Protein AF-A0A2E1ZDV1-F1 (afdb_monomer_lite)

Sequence (114 aa):
MISNYWSTTIKHKESLLFIFFIISSCSINSNKESSYSNKYTVYGTILNITEVKIEEDSLNDNKDKINKGVELLIQTTKGTSISIVQKIDKNNFVSGDKVMIIKLNNRSRVIPSK

pLDDT: mean 75.2, std 20.29, range [37.91, 98.12]

Structure (mmCIF, N/CA/C/O backbone):
data_AF-A0A2E1ZDV1-F1
#
_entry.id   AF-A0A2E1ZDV1-F1
#
loop_
_atom_site.group_PDB
_atom_site.id
_atom_site.type_symbol
_atom_site.label_atom_id
_atom_site.label_alt_id
_atom_site.label_comp_id
_atom_site.label_asym_id
_atom_site.label_entity_id
_atom_site.label_seq_id
_atom_site.pdbx_PDB_ins_code
_atom_site.Cartn_x
_atom_site.Cartn_y
_atom_site.Cartn_z
_atom_site.occupancy
_atom_site.B_iso_or_equiv
_atom_site.auth_seq_id
_atom_site.auth_comp_id
_atom_site.auth_asym_id
_atom_site.auth_atom_id
_atom_site.pdbx_PDB_model_num
ATOM 1 N N . MET A 1 1 ? 72.970 72.293 8.260 1.00 40.97 1 MET A N 1
ATOM 2 C CA . MET A 1 1 ? 71.906 73.086 8.913 1.00 40.97 1 MET A CA 1
ATOM 3 C C . MET A 1 1 ? 70.827 73.368 7.879 1.00 40.97 1 MET A C 1
ATOM 5 O O . MET A 1 1 ? 71.201 73.819 6.809 1.00 40.97 1 MET A O 1
ATOM 9 N N . ILE A 1 2 ? 69.555 73.121 8.245 1.00 38.59 2 ILE A N 1
ATOM 10 C CA . ILE A 1 2 ? 68.303 73.576 7.584 1.00 38.59 2 ILE A CA 1
ATOM 11 C C . ILE A 1 2 ? 67.980 72.794 6.286 1.00 38.59 2 ILE A C 1
ATOM 13 O O . ILE A 1 2 ? 68.682 72.939 5.299 1.00 38.59 2 ILE A O 1
ATOM 17 N N . SER A 1 3 ? 67.130 71.760 6.265 1.00 42.06 3 SER A N 1
ATOM 18 C CA . SER A 1 3 ? 65.684 71.607 6.554 1.00 42.06 3 SER A CA 1
ATOM 19 C C . SER A 1 3 ? 64.770 71.769 5.327 1.00 42.06 3 SER A C 1
ATOM 21 O O . SER A 1 3 ? 65.008 72.594 4.454 1.00 42.06 3 SER A O 1
ATOM 23 N N . ASN A 1 4 ? 63.672 71.002 5.386 1.00 44.3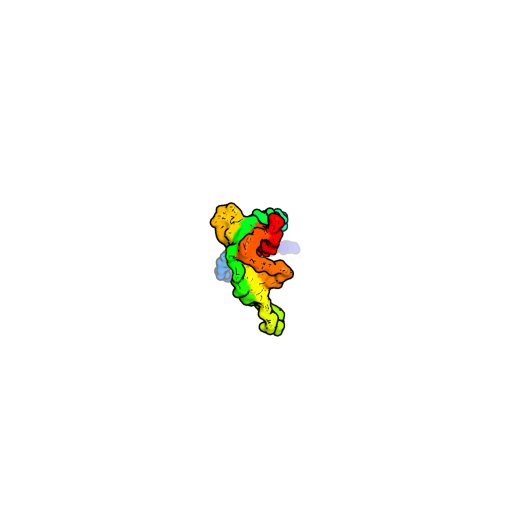8 4 ASN A N 1
ATOM 24 C CA . ASN A 1 4 ? 62.368 71.182 4.727 1.00 44.38 4 ASN A CA 1
ATOM 25 C C . ASN A 1 4 ? 62.095 70.374 3.448 1.00 44.38 4 ASN A C 1
ATOM 27 O O . ASN A 1 4 ? 62.268 70.825 2.323 1.00 44.38 4 ASN A O 1
ATOM 31 N N . TYR A 1 5 ? 61.569 69.169 3.680 1.00 51.41 5 TYR A N 1
ATOM 32 C CA . TYR A 1 5 ? 60.178 68.795 3.382 1.00 51.41 5 TYR A CA 1
ATOM 33 C C . TYR A 1 5 ? 59.434 69.668 2.358 1.00 51.41 5 TYR A C 1
ATOM 35 O O . TYR A 1 5 ? 59.084 70.803 2.673 1.00 51.41 5 TYR A O 1
ATOM 43 N N . TRP A 1 6 ? 59.078 69.086 1.207 1.00 37.91 6 TRP A N 1
ATOM 44 C CA . TRP A 1 6 ? 58.015 69.587 0.334 1.00 37.91 6 TRP A CA 1
ATOM 45 C C . TRP A 1 6 ? 57.152 68.434 -0.195 1.00 37.91 6 TRP A C 1
ATOM 47 O O . TRP A 1 6 ? 57.612 67.523 -0.877 1.00 37.91 6 TRP A O 1
ATOM 57 N N . SER A 1 7 ? 55.879 68.515 0.181 1.00 41.41 7 SER A N 1
ATOM 58 C CA . SER A 1 7 ? 54.720 67.822 -0.376 1.00 41.41 7 SER A CA 1
ATOM 59 C C . SER A 1 7 ? 54.400 68.373 -1.771 1.00 41.41 7 SER A C 1
ATOM 61 O O . SER A 1 7 ? 54.575 69.572 -1.975 1.00 41.41 7 SER A O 1
ATOM 63 N N . THR A 1 8 ? 53.893 67.553 -2.704 1.00 47.44 8 THR A N 1
ATOM 64 C CA . THR A 1 8 ? 52.573 67.764 -3.350 1.00 47.44 8 THR A CA 1
ATOM 65 C C . THR A 1 8 ? 52.256 66.768 -4.482 1.00 47.44 8 THR A C 1
ATOM 67 O O . THR A 1 8 ? 52.983 66.616 -5.455 1.00 47.44 8 THR A O 1
ATOM 70 N N . THR A 1 9 ? 51.110 66.107 -4.286 1.00 52.06 9 THR A N 1
ATOM 71 C CA . THR A 1 9 ? 50.019 65.798 -5.233 1.00 52.06 9 THR A CA 1
ATOM 72 C C . THR A 1 9 ? 50.295 65.047 -6.545 1.00 52.06 9 THR A C 1
ATOM 74 O O . THR A 1 9 ? 50.585 65.596 -7.605 1.00 52.06 9 THR A O 1
ATOM 77 N N . ILE A 1 10 ? 49.974 63.752 -6.489 1.00 55.62 10 ILE A N 1
ATOM 78 C CA . ILE A 1 10 ? 49.691 62.885 -7.635 1.00 55.62 10 ILE A CA 1
ATOM 79 C C . ILE A 1 10 ? 48.324 63.267 -8.228 1.00 55.62 10 ILE A C 1
ATOM 81 O O . ILE A 1 10 ? 47.303 63.232 -7.541 1.00 55.62 10 ILE A O 1
ATOM 85 N N . LYS A 1 11 ? 48.297 63.613 -9.519 1.00 49.53 11 LYS A N 1
ATOM 86 C CA . LYS A 1 11 ? 47.073 63.778 -10.317 1.00 49.53 11 LYS A CA 1
ATOM 87 C C . LYS A 1 11 ? 46.649 62.415 -10.870 1.00 49.53 11 LYS A C 1
ATOM 89 O O . LYS A 1 11 ? 47.224 61.964 -11.855 1.00 49.53 11 LYS A O 1
ATOM 94 N N . HIS A 1 12 ? 45.632 61.785 -10.286 1.00 47.31 12 HIS A N 1
ATOM 95 C CA . HIS A 1 12 ? 44.919 60.696 -10.959 1.00 47.31 12 HIS A CA 1
ATOM 96 C C . HIS A 1 12 ? 43.705 61.257 -11.701 1.00 47.31 12 HIS A C 1
ATOM 98 O O . HIS A 1 12 ? 42.791 61.830 -11.110 1.00 47.31 12 HIS A O 1
ATOM 104 N N . LYS A 1 13 ? 43.764 61.122 -13.025 1.00 48.69 13 LYS A N 1
ATOM 105 C CA . LYS A 1 13 ? 42.711 61.427 -13.988 1.00 48.69 13 LYS A CA 1
ATOM 106 C C . LYS A 1 13 ? 41.913 60.140 -14.241 1.00 48.69 13 LYS A C 1
ATOM 108 O O . LYS A 1 13 ? 42.516 59.083 -14.385 1.00 48.69 13 LYS A O 1
ATOM 113 N N . GLU A 1 14 ? 40.600 60.314 -14.374 1.00 52.72 14 GLU A N 1
ATOM 114 C CA . GLU A 1 14 ? 39.598 59.386 -14.935 1.00 52.72 14 GLU A CA 1
ATOM 115 C C . GLU A 1 14 ? 39.148 58.256 -13.994 1.00 52.72 14 GLU A C 1
ATOM 117 O O . GLU A 1 14 ? 39.874 57.329 -13.673 1.00 52.72 14 GLU A O 1
ATOM 122 N N . SER A 1 15 ? 37.994 58.430 -13.348 1.00 49.94 15 SER A N 1
ATOM 123 C CA . SER A 1 15 ? 36.673 58.063 -13.887 1.00 49.94 15 SER A CA 1
ATOM 124 C C . SER A 1 15 ? 36.510 56.551 -14.012 1.00 49.94 15 SER A C 1
ATOM 126 O O . SER A 1 15 ? 36.795 56.004 -15.066 1.00 49.94 15 SER A O 1
ATOM 128 N N . LEU A 1 16 ? 35.979 55.902 -12.971 1.00 50.53 16 LEU A N 1
ATOM 129 C CA . LEU A 1 16 ? 34.839 54.989 -13.115 1.00 50.53 16 LEU A CA 1
ATOM 130 C C . LEU A 1 16 ? 34.343 54.517 -11.737 1.00 50.53 16 LEU A C 1
ATOM 132 O O . LEU A 1 16 ? 35.013 53.769 -11.037 1.00 50.53 16 LEU A O 1
ATOM 136 N N . LEU A 1 17 ? 33.150 55.002 -11.390 1.00 47.62 17 LEU A N 1
ATOM 137 C CA . LEU A 1 17 ? 32.063 54.271 -10.734 1.00 47.62 17 LEU A CA 1
ATOM 138 C C . LEU A 1 17 ? 32.414 53.278 -9.614 1.00 47.62 17 LEU A C 1
ATOM 140 O O . LEU A 1 17 ? 32.786 52.131 -9.843 1.00 47.62 17 LEU A O 1
ATOM 144 N N . PHE A 1 18 ? 32.101 53.727 -8.396 1.00 54.69 18 PHE A N 1
ATOM 145 C CA . PHE A 1 18 ? 31.403 52.966 -7.360 1.00 54.69 18 PHE A CA 1
ATOM 146 C C . PHE A 1 18 ? 30.898 51.587 -7.808 1.00 54.69 18 PHE A C 1
ATOM 148 O O . PHE A 1 18 ? 29.823 51.470 -8.392 1.00 54.69 18 PHE A O 1
ATOM 155 N N . ILE A 1 19 ? 31.601 50.537 -7.399 1.00 52.75 19 ILE A N 1
ATOM 156 C CA . ILE A 1 19 ? 30.943 49.288 -7.038 1.00 52.75 19 ILE A CA 1
ATOM 157 C C . ILE A 1 19 ? 31.408 48.979 -5.628 1.00 52.75 19 ILE A C 1
ATOM 159 O O . ILE A 1 19 ? 32.479 48.428 -5.387 1.00 52.75 19 ILE A O 1
ATOM 163 N N . PHE A 1 20 ? 30.572 49.424 -4.693 1.00 48.00 20 PHE A N 1
ATOM 164 C CA . PHE A 1 20 ? 30.406 48.808 -3.395 1.00 48.00 20 PHE A CA 1
ATOM 165 C C . PHE A 1 20 ? 30.413 47.286 -3.579 1.00 48.00 20 PHE A C 1
ATOM 167 O O . PHE A 1 20 ? 29.382 46.685 -3.873 1.00 48.00 20 PHE A O 1
ATOM 174 N N . PHE A 1 21 ? 31.565 46.650 -3.376 1.00 45.38 21 PHE A N 1
ATOM 175 C CA . PHE A 1 21 ? 31.605 45.250 -2.980 1.00 45.38 21 PHE A CA 1
ATOM 176 C C . PHE A 1 21 ? 31.080 45.192 -1.540 1.00 45.38 21 PHE A C 1
ATOM 178 O O . PHE A 1 21 ? 31.816 44.977 -0.580 1.00 45.38 21 PHE A O 1
ATOM 185 N N . ILE A 1 22 ? 29.772 45.427 -1.386 1.00 56.97 22 ILE A N 1
ATOM 186 C CA . ILE A 1 22 ? 29.015 44.808 -0.310 1.00 56.97 22 ILE A CA 1
ATOM 187 C C . ILE A 1 22 ? 29.147 43.328 -0.621 1.00 56.97 22 ILE A C 1
ATOM 189 O O . ILE A 1 22 ? 28.473 42.791 -1.500 1.00 56.97 22 ILE A O 1
ATOM 193 N N . ILE A 1 23 ? 30.093 42.687 0.057 1.00 57.66 23 ILE A N 1
ATOM 194 C CA . ILE 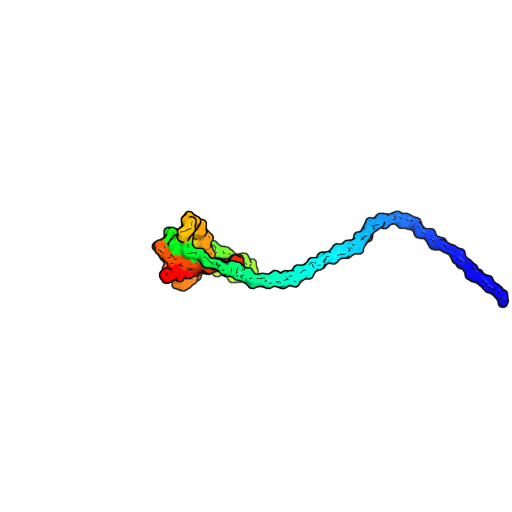A 1 23 ? 30.084 41.246 0.209 1.00 57.66 23 ILE A CA 1
ATOM 195 C C . ILE A 1 23 ? 28.750 40.985 0.902 1.00 57.66 23 ILE A C 1
ATOM 197 O O . ILE A 1 23 ? 28.599 41.213 2.101 1.00 57.66 23 ILE A O 1
ATOM 201 N N . SER A 1 24 ? 27.735 40.647 0.106 1.00 56.19 24 SER A N 1
ATOM 202 C CA . SER A 1 24 ? 26.493 40.097 0.609 1.00 56.19 24 SER A CA 1
ATOM 203 C C . SER A 1 24 ? 26.910 38.804 1.280 1.00 56.19 24 SER A C 1
ATOM 205 O O . SER A 1 24 ? 27.165 37.795 0.625 1.00 56.19 24 SER A O 1
ATOM 207 N N . SER A 1 25 ? 27.117 38.875 2.590 1.00 50.66 25 SER A N 1
ATOM 208 C CA . SER A 1 25 ? 27.251 37.696 3.415 1.00 50.66 25 SER A CA 1
ATOM 209 C C . SER A 1 25 ? 25.939 36.943 3.265 1.00 50.66 25 SER A C 1
ATOM 211 O O . SER A 1 25 ? 24.976 37.206 3.985 1.00 50.66 25 SER A O 1
ATOM 213 N N . CYS A 1 26 ? 25.882 36.004 2.323 1.00 56.06 26 CYS A N 1
ATOM 214 C CA . CYS A 1 26 ? 24.981 34.880 2.455 1.00 56.06 26 CYS A CA 1
ATOM 215 C C . CYS A 1 26 ? 25.409 34.186 3.746 1.00 56.06 26 CYS A C 1
ATOM 217 O O . CYS A 1 26 ? 26.323 33.364 3.757 1.00 56.06 26 CYS A O 1
ATOM 219 N N . SER A 1 27 ? 24.788 34.570 4.861 1.00 54.38 27 SER A N 1
ATOM 220 C CA . SER A 1 27 ? 24.773 33.729 6.040 1.00 54.38 27 SER A CA 1
ATOM 221 C C . SER A 1 27 ? 24.054 32.465 5.596 1.00 54.38 27 SER A C 1
ATOM 223 O O . SER A 1 27 ? 22.830 32.449 5.461 1.00 54.38 27 SER A O 1
ATOM 225 N N . ILE A 1 28 ? 24.821 31.416 5.292 1.00 59.62 28 ILE A N 1
ATOM 226 C CA . ILE A 1 28 ? 24.300 30.058 5.362 1.00 59.62 28 ILE A CA 1
ATOM 227 C C . ILE A 1 28 ? 23.954 29.889 6.830 1.00 59.62 28 ILE A C 1
ATOM 229 O O . ILE A 1 28 ? 24.773 29.506 7.666 1.00 59.62 28 ILE A O 1
ATOM 233 N N . ASN A 1 29 ? 22.720 30.261 7.152 1.00 47.81 29 ASN A N 1
ATOM 234 C CA . ASN A 1 29 ? 22.112 29.852 8.381 1.00 47.81 29 ASN A CA 1
ATOM 235 C C . ASN A 1 29 ? 21.964 28.341 8.243 1.00 47.81 29 ASN A C 1
ATOM 237 O O . ASN A 1 29 ? 20.982 27.842 7.697 1.00 47.81 29 ASN A O 1
ATOM 241 N N . SER A 1 30 ? 22.978 27.607 8.699 1.00 55.25 30 SER A N 1
ATOM 242 C CA . SER A 1 30 ? 22.828 26.204 9.050 1.00 55.25 30 SER A CA 1
ATOM 243 C C . SER A 1 30 ? 21.964 26.141 10.308 1.00 55.25 30 SER A C 1
ATOM 245 O O . SER A 1 30 ? 22.371 25.675 11.369 1.00 55.25 30 SER A O 1
ATOM 247 N N . ASN A 1 31 ? 20.719 26.603 10.179 1.00 48.69 31 ASN A N 1
ATOM 248 C CA . ASN A 1 31 ? 19.648 26.046 10.961 1.00 48.69 31 ASN A CA 1
ATOM 249 C C . ASN A 1 31 ? 19.691 24.564 10.608 1.00 48.69 31 ASN A C 1
ATOM 251 O O . ASN A 1 31 ? 19.201 24.125 9.568 1.00 48.69 31 ASN A O 1
ATOM 255 N N . LYS A 1 32 ? 20.351 23.794 11.469 1.00 51.00 32 LYS A N 1
ATOM 256 C CA . LYS A 1 32 ? 20.053 22.391 11.673 1.00 51.00 32 LYS A CA 1
ATOM 257 C C . LYS A 1 32 ? 18.597 22.418 12.115 1.00 51.00 32 LYS A C 1
ATOM 259 O O . LYS A 1 32 ? 18.309 22.516 13.304 1.00 51.00 32 LYS A O 1
ATOM 264 N N . GLU A 1 33 ? 17.693 22.504 11.143 1.00 45.25 33 GLU A N 1
ATOM 265 C CA . GLU A 1 33 ? 16.270 22.403 11.373 1.00 45.25 33 GLU A CA 1
ATOM 266 C C . GLU A 1 33 ? 16.133 21.048 12.038 1.00 45.25 33 GLU A C 1
ATOM 268 O O . GLU A 1 33 ? 16.412 20.005 11.437 1.00 45.25 33 GLU A O 1
ATOM 273 N N . SER A 1 34 ? 15.914 21.084 13.353 1.00 44.16 34 SER A N 1
ATOM 274 C CA . SER A 1 34 ? 15.712 19.879 14.127 1.00 44.16 34 SER A CA 1
ATOM 275 C C . SER A 1 34 ? 14.556 19.182 13.434 1.00 44.16 34 SER A C 1
ATOM 277 O O . SER A 1 34 ? 13.438 19.685 13.415 1.00 44.16 34 SER A O 1
ATOM 279 N N . SER A 1 35 ? 14.879 18.097 12.728 1.00 51.47 35 SER A N 1
ATOM 280 C CA . SER A 1 35 ? 13.929 17.277 11.998 1.00 51.47 35 SER A CA 1
ATOM 281 C C . SER A 1 35 ? 12.989 16.666 13.023 1.00 51.47 35 SER A C 1
ATOM 283 O O . SER A 1 35 ? 13.148 15.513 13.422 1.00 51.47 35 SER A O 1
ATOM 285 N N . TYR A 1 36 ? 12.001 17.433 13.470 1.00 48.69 36 TYR A N 1
ATOM 286 C CA . TYR A 1 36 ? 10.761 16.875 13.956 1.00 48.69 36 TYR A CA 1
ATOM 287 C C . TYR A 1 36 ? 10.180 16.162 12.747 1.00 48.69 36 TYR A C 1
ATOM 289 O O . TYR A 1 36 ? 9.543 16.769 11.889 1.00 48.69 36 TYR A O 1
ATOM 297 N N . SER A 1 37 ? 10.518 14.878 12.607 1.00 60.56 37 SER A N 1
ATOM 298 C CA . SER A 1 37 ? 9.957 14.064 11.547 1.00 60.56 37 SER A CA 1
ATOM 299 C C . SER A 1 37 ? 8.456 14.096 11.775 1.00 60.56 37 SER A C 1
ATOM 301 O O . SER A 1 37 ? 7.976 13.531 12.763 1.00 60.56 37 SER A O 1
ATOM 303 N N . ASN A 1 38 ? 7.722 14.800 10.918 1.00 70.56 38 ASN A N 1
ATOM 304 C CA . ASN A 1 38 ? 6.271 14.821 10.973 1.00 70.56 38 ASN A CA 1
ATOM 305 C C . ASN A 1 38 ? 5.799 13.446 10.513 1.00 70.56 38 ASN A C 1
ATOM 307 O O . ASN A 1 38 ? 5.485 13.217 9.345 1.00 70.56 38 ASN A O 1
ATOM 311 N N . LYS A 1 39 ? 5.858 12.496 11.447 1.00 86.44 39 LYS A N 1
ATOM 312 C CA . LYS A 1 39 ? 5.403 11.135 11.267 1.00 86.44 39 LYS A CA 1
ATOM 313 C C . LYS A 1 39 ? 3.921 11.124 11.561 1.00 86.44 39 LYS A C 1
ATOM 315 O O . LYS A 1 39 ? 3.505 11.387 12.686 1.00 86.44 39 LYS A O 1
ATOM 320 N N . TYR A 1 40 ? 3.135 10.777 10.561 1.00 88.88 40 TYR A N 1
ATOM 321 C CA . TYR A 1 40 ? 1.711 10.582 10.749 1.00 88.88 40 TYR A CA 1
ATOM 322 C C . TYR A 1 40 ? 1.226 9.371 9.977 1.00 88.88 40 TYR A C 1
ATOM 324 O O . TYR A 1 40 ? 1.884 8.849 9.072 1.00 88.88 40 TYR A O 1
ATOM 332 N N . THR A 1 41 ? 0.052 8.926 10.389 1.00 93.38 41 THR A N 1
ATOM 333 C CA . THR A 1 41 ? -0.535 7.675 9.958 1.00 93.38 41 THR A CA 1
ATOM 334 C C . THR A 1 41 ? -1.892 7.946 9.334 1.00 93.38 41 THR A C 1
ATOM 336 O O . THR A 1 41 ? -2.714 8.656 9.913 1.00 93.38 41 THR A O 1
ATOM 339 N N . VAL A 1 42 ? -2.137 7.363 8.164 1.00 94.88 42 VAL A N 1
ATOM 340 C CA . VAL A 1 42 ? -3.433 7.406 7.481 1.00 94.88 42 VAL A CA 1
ATOM 341 C C . VAL A 1 42 ? -3.932 5.981 7.297 1.00 94.88 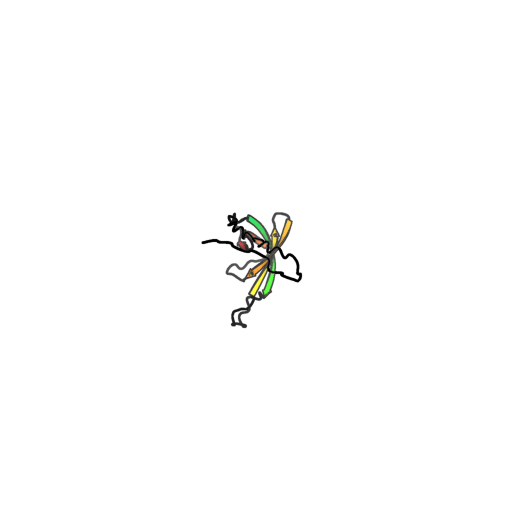42 VAL A C 1
ATOM 343 O O . VAL A 1 42 ? -3.177 5.126 6.855 1.00 94.88 42 VAL A O 1
ATOM 346 N N . TYR A 1 43 ? -5.195 5.723 7.618 1.00 96.88 43 TYR A N 1
ATOM 347 C CA . TYR A 1 43 ? -5.825 4.419 7.411 1.00 96.88 43 TYR A CA 1
ATOM 348 C C . TYR A 1 43 ? -6.731 4.458 6.184 1.00 96.88 43 TYR A C 1
ATOM 350 O O . TYR A 1 43 ? -7.342 5.493 5.894 1.00 96.88 43 TYR A O 1
ATOM 358 N N . GLY A 1 44 ? -6.843 3.333 5.484 1.00 97.19 44 GLY A N 1
ATOM 359 C CA . GLY A 1 44 ? -7.703 3.219 4.315 1.00 97.19 44 GLY A CA 1
ATOM 360 C C . GLY A 1 44 ? -7.930 1.786 3.856 1.00 97.19 44 GLY A C 1
ATOM 361 O O . GLY A 1 44 ? -7.457 0.835 4.474 1.00 97.19 44 GLY A O 1
ATOM 362 N N . THR A 1 45 ? -8.678 1.662 2.767 1.00 97.75 45 THR A N 1
ATOM 363 C CA . THR A 1 45 ? -8.968 0.401 2.078 1.00 97.75 45 THR A CA 1
ATOM 364 C C . THR A 1 45 ? -8.461 0.495 0.647 1.00 97.75 45 THR A C 1
ATOM 366 O O . THR A 1 45 ? -8.675 1.518 -0.011 1.00 97.75 45 THR A O 1
ATOM 369 N N . ILE A 1 46 ? -7.787 -0.545 0.163 1.00 97.44 46 ILE A N 1
ATOM 370 C CA . ILE A 1 46 ? -7.355 -0.614 -1.235 1.00 97.44 46 ILE A CA 1
ATOM 371 C C . ILE A 1 46 ? -8.588 -0.783 -2.122 1.00 97.44 46 ILE A C 1
ATOM 373 O O . ILE A 1 46 ? -9.351 -1.732 -1.963 1.00 97.44 46 ILE A O 1
ATOM 377 N N . LEU A 1 47 ? -8.778 0.137 -3.062 1.00 97.75 47 LEU A N 1
ATOM 378 C CA . LEU A 1 47 ? -9.823 0.050 -4.077 1.00 97.75 47 LEU A CA 1
ATOM 379 C C . LEU A 1 47 ? -9.328 -0.704 -5.309 1.00 97.75 47 LEU A C 1
ATOM 381 O O . LEU A 1 47 ? -10.010 -1.596 -5.810 1.00 97.75 47 LEU A O 1
ATOM 385 N N . ASN A 1 48 ? -8.140 -0.342 -5.794 1.00 97.44 48 ASN A N 1
ATOM 386 C CA . ASN A 1 48 ? -7.581 -0.883 -7.025 1.00 97.44 48 ASN A CA 1
ATOM 387 C C . ASN A 1 48 ? -6.054 -0.981 -6.951 1.00 97.44 48 ASN A C 1
ATOM 389 O O . ASN A 1 48 ? -5.410 -0.232 -6.208 1.00 97.44 48 ASN A O 1
ATOM 393 N N . ILE A 1 49 ? -5.505 -1.898 -7.744 1.00 95.38 49 ILE A N 1
ATOM 394 C CA . ILE A 1 49 ? -4.080 -2.176 -7.869 1.00 95.38 49 ILE A CA 1
ATOM 395 C C . ILE A 1 49 ? -3.741 -2.217 -9.357 1.00 95.38 49 ILE A C 1
ATOM 397 O O . ILE A 1 49 ? -4.300 -3.019 -10.102 1.00 95.38 49 ILE A O 1
ATOM 401 N N . THR A 1 50 ? -2.798 -1.378 -9.772 1.00 95.88 50 THR A N 1
ATOM 402 C CA . THR A 1 50 ? -2.338 -1.305 -11.164 1.00 95.88 50 THR A CA 1
ATOM 403 C C . THR A 1 50 ? -0.844 -1.596 -11.220 1.00 95.88 50 THR A C 1
ATOM 405 O O . THR A 1 50 ? -0.072 -1.024 -10.455 1.00 95.88 50 THR A O 1
ATOM 408 N N . GLU A 1 51 ? -0.401 -2.472 -12.121 1.00 93.12 51 GLU A N 1
ATOM 409 C CA . GLU A 1 51 ? 1.032 -2.669 -12.356 1.00 93.12 51 GLU A CA 1
ATOM 410 C C . GLU A 1 51 ? 1.641 -1.448 -13.054 1.00 93.12 51 GLU A C 1
ATOM 412 O O . GLU A 1 51 ? 1.101 -0.946 -14.040 1.00 93.12 51 GLU A O 1
ATOM 417 N N . VAL A 1 52 ? 2.798 -0.992 -12.572 1.00 92.62 52 VAL A N 1
ATOM 418 C CA . VAL A 1 52 ? 3.522 0.152 -13.141 1.00 92.62 52 VAL A CA 1
ATOM 419 C C . VAL A 1 52 ? 5.002 -0.166 -13.331 1.00 92.62 52 VAL A C 1
ATOM 421 O O . VAL A 1 52 ? 5.583 -1.016 -12.650 1.00 92.62 52 VAL A O 1
ATOM 424 N N . LYS A 1 53 ? 5.643 0.536 -14.266 1.00 90.50 53 LYS A N 1
ATOM 425 C CA . LYS A 1 53 ? 7.101 0.524 -14.423 1.00 90.50 53 LYS A CA 1
ATOM 426 C C . LYS A 1 53 ? 7.669 1.732 -13.690 1.00 90.50 53 LYS A C 1
ATOM 428 O O . LYS A 1 53 ? 7.194 2.845 -13.886 1.00 90.50 53 LYS A O 1
ATOM 433 N N . ILE A 1 54 ? 8.658 1.498 -12.839 1.00 87.44 54 ILE A N 1
ATOM 434 C CA . ILE A 1 54 ? 9.387 2.546 -12.133 1.00 87.44 54 ILE A CA 1
ATOM 435 C C . ILE A 1 54 ? 10.695 2.755 -12.885 1.00 87.44 54 ILE A C 1
ATOM 437 O O . ILE A 1 54 ? 11.553 1.869 -12.923 1.00 87.44 54 ILE A O 1
ATOM 441 N N . GLU A 1 55 ? 10.827 3.921 -13.497 1.00 82.19 55 GLU A N 1
ATOM 442 C CA . GLU A 1 55 ? 12.087 4.371 -14.073 1.00 82.19 55 GLU A CA 1
ATOM 443 C C . GLU A 1 55 ? 12.968 4.880 -12.923 1.00 82.19 55 GLU A C 1
ATOM 445 O O . GLU A 1 55 ? 12.521 5.665 -12.088 1.00 82.19 55 GLU A O 1
ATOM 450 N N . GLU A 1 56 ? 14.192 4.361 -12.811 1.00 76.19 56 GLU A N 1
ATOM 451 C CA . GLU A 1 56 ? 15.190 4.902 -11.884 1.00 76.19 56 GLU A CA 1
ATOM 452 C C . GLU A 1 56 ? 16.064 5.895 -12.660 1.00 76.19 56 GLU A C 1
ATOM 454 O O . GLU A 1 56 ? 16.575 5.563 -13.735 1.00 76.19 56 GLU A O 1
ATOM 459 N N . ASP A 1 57 ? 16.239 7.101 -12.107 1.00 67.94 57 ASP A N 1
ATOM 460 C CA . ASP A 1 57 ? 17.130 8.126 -12.655 1.00 67.94 57 ASP A CA 1
ATOM 461 C C . ASP A 1 57 ? 18.551 7.553 -12.716 1.00 67.94 57 ASP A C 1
ATOM 463 O O . ASP A 1 57 ? 19.243 7.360 -11.713 1.00 67.94 57 ASP A O 1
ATOM 467 N N . SER A 1 58 ? 18.943 7.155 -13.919 1.00 60.34 58 SER A N 1
ATOM 468 C CA . SER A 1 58 ? 20.096 6.302 -14.157 1.00 60.34 58 SER A CA 1
ATOM 469 C C . SER A 1 58 ? 21.398 7.094 -14.024 1.00 60.34 58 SER A C 1
ATOM 471 O O . SER A 1 58 ? 21.720 7.919 -14.871 1.00 60.34 58 SER A O 1
ATOM 473 N N . LEU A 1 59 ? 22.184 6.787 -12.989 1.00 60.00 59 LEU A N 1
ATOM 474 C CA . LEU A 1 59 ? 23.649 6.953 -12.985 1.00 60.00 59 LEU A CA 1
ATOM 475 C C . LEU A 1 59 ? 24.377 5.599 -12.904 1.00 60.00 59 LEU A C 1
ATOM 477 O O . LEU A 1 59 ? 25.580 5.559 -12.672 1.00 60.00 59 LEU A O 1
ATOM 481 N N . ASN A 1 60 ? 23.660 4.480 -13.046 1.00 57.50 60 ASN A N 1
ATOM 482 C CA . ASN A 1 60 ? 24.239 3.147 -12.928 1.00 57.50 60 ASN A CA 1
ATOM 483 C C . ASN A 1 60 ? 23.959 2.357 -14.211 1.00 57.50 60 ASN A C 1
ATOM 485 O O . ASN A 1 60 ? 22.800 2.099 -14.531 1.00 57.50 60 ASN A O 1
ATOM 489 N N . ASP A 1 61 ? 25.018 1.983 -14.929 1.00 61.34 61 ASP A N 1
ATOM 490 C CA . ASP A 1 61 ? 25.030 1.459 -16.308 1.00 61.34 61 ASP A CA 1
ATOM 491 C C . ASP A 1 61 ? 24.310 0.110 -16.529 1.00 61.34 61 ASP A C 1
ATOM 493 O O . ASP A 1 61 ? 24.366 -0.469 -17.613 1.00 61.34 61 ASP A O 1
ATOM 497 N N . ASN A 1 62 ? 23.570 -0.399 -15.542 1.00 63.31 62 ASN A N 1
ATOM 498 C CA . ASN A 1 62 ? 22.741 -1.594 -15.693 1.00 63.31 62 ASN A CA 1
ATOM 499 C C . ASN A 1 62 ? 21.353 -1.228 -16.237 1.00 63.31 62 ASN A C 1
ATOM 501 O O . ASN A 1 62 ? 20.338 -1.325 -15.543 1.00 63.31 62 ASN A O 1
ATOM 505 N N . LYS A 1 63 ? 21.339 -0.834 -17.514 1.00 58.28 63 LYS A N 1
ATOM 506 C CA . LYS A 1 63 ? 20.169 -0.419 -18.309 1.00 58.28 63 LYS A CA 1
ATOM 507 C C . LYS A 1 63 ? 19.041 -1.467 -18.382 1.00 58.28 63 LYS A C 1
ATOM 509 O O . LYS A 1 63 ? 17.918 -1.133 -18.744 1.00 58.28 63 LYS A O 1
ATOM 514 N N . ASP A 1 64 ? 19.314 -2.709 -17.985 1.00 58.50 64 ASP A N 1
ATOM 515 C CA . ASP A 1 64 ? 18.395 -3.844 -18.132 1.00 58.50 64 ASP A CA 1
ATOM 516 C C . ASP A 1 64 ? 17.529 -4.133 -16.893 1.00 58.50 64 ASP A C 1
ATOM 518 O O . ASP A 1 64 ? 16.674 -5.025 -16.917 1.00 58.50 64 ASP A O 1
ATOM 522 N N . LYS A 1 65 ? 17.695 -3.393 -15.787 1.00 67.12 65 LYS A N 1
ATOM 523 C CA . LYS A 1 65 ? 16.896 -3.626 -14.576 1.00 67.12 65 LYS A CA 1
ATOM 524 C C . LYS A 1 65 ? 15.591 -2.827 -14.600 1.00 67.12 65 LYS A C 1
ATOM 526 O O . LYS A 1 65 ? 15.481 -1.767 -13.994 1.00 67.12 65 LYS A O 1
ATOM 531 N N . ILE A 1 66 ? 14.564 -3.377 -15.249 1.00 69.00 66 ILE A N 1
ATOM 532 C CA . ILE A 1 66 ? 13.194 -2.847 -15.153 1.00 69.00 66 ILE A CA 1
ATOM 533 C C . ILE A 1 66 ? 12.703 -3.016 -13.709 1.00 69.00 66 ILE A C 1
ATOM 535 O O . ILE A 1 66 ? 12.430 -4.133 -13.258 1.00 69.00 66 ILE A O 1
ATOM 539 N N . ASN A 1 67 ? 12.554 -1.911 -12.979 1.00 82.50 67 ASN A N 1
ATOM 540 C CA . ASN A 1 67 ? 11.943 -1.942 -11.658 1.00 82.50 67 ASN A CA 1
ATOM 541 C C . ASN A 1 67 ? 10.421 -1.983 -11.812 1.00 82.50 67 ASN A C 1
ATOM 543 O O . ASN A 1 67 ? 9.787 -1.009 -12.208 1.00 82.50 67 ASN A O 1
ATOM 547 N N . LYS A 1 68 ? 9.823 -3.134 -11.507 1.00 88.19 68 LYS A N 1
ATOM 548 C CA . LYS A 1 68 ? 8.366 -3.269 -11.452 1.00 88.19 68 LYS A CA 1
ATOM 549 C C . LYS A 1 68 ? 7.830 -2.688 -10.143 1.00 88.19 68 LYS A C 1
ATOM 551 O O . LYS A 1 68 ? 8.404 -2.901 -9.069 1.00 88.19 68 LYS A O 1
ATOM 556 N N . GLY A 1 69 ? 6.721 -1.974 -10.245 1.00 90.88 69 GLY A N 1
ATOM 557 C CA . GLY A 1 69 ? 5.976 -1.418 -9.130 1.00 90.88 69 GLY A CA 1
ATOM 558 C C . GLY A 1 69 ? 4.494 -1.739 -9.236 1.00 90.88 69 GLY A C 1
ATOM 559 O O . GLY A 1 69 ? 4.017 -2.241 -10.253 1.00 90.88 69 GLY A O 1
ATOM 560 N N . VAL A 1 70 ? 3.773 -1.414 -8.173 1.00 92.81 70 VAL A N 1
ATOM 561 C CA . VAL A 1 70 ? 2.313 -1.364 -8.164 1.00 92.81 70 VAL A CA 1
ATOM 562 C C . VAL A 1 70 ? 1.869 0.013 -7.694 1.00 92.81 70 VAL A C 1
ATOM 564 O O . VAL A 1 70 ? 2.444 0.586 -6.766 1.00 92.81 70 VAL A O 1
ATOM 567 N N . GLU A 1 71 ? 0.854 0.548 -8.350 1.00 94.75 71 GLU A N 1
ATOM 568 C CA . GLU A 1 71 ? 0.093 1.697 -7.895 1.00 94.75 71 GLU A CA 1
ATOM 569 C C . GLU A 1 71 ? -1.100 1.197 -7.082 1.00 94.75 71 GLU A C 1
ATOM 571 O O . GLU A 1 71 ? -1.904 0.397 -7.562 1.00 94.75 71 GLU A O 1
ATOM 576 N N . LEU A 1 72 ? -1.204 1.667 -5.842 1.00 95.81 72 LEU A N 1
ATOM 577 C CA 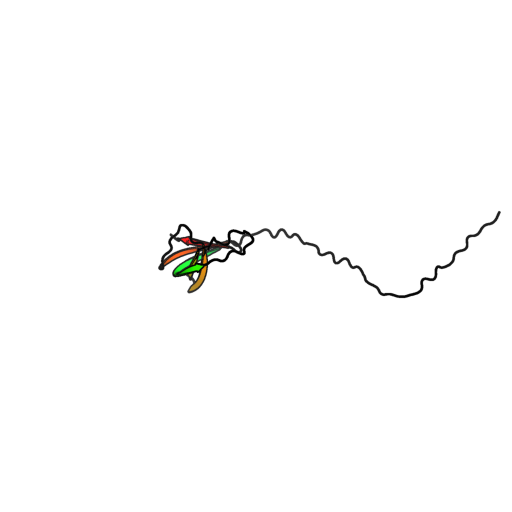. LEU A 1 72 ? -2.313 1.382 -4.944 1.00 95.81 72 LEU A CA 1
ATOM 578 C C . LEU A 1 72 ? -3.235 2.598 -4.892 1.00 95.81 72 LEU A C 1
ATOM 580 O O . LEU A 1 72 ? -2.840 3.653 -4.388 1.00 95.81 72 LEU A O 1
ATOM 584 N N . LEU A 1 73 ? -4.476 2.438 -5.354 1.00 97.62 73 LEU A N 1
ATOM 585 C CA . LEU A 1 73 ? -5.537 3.412 -5.115 1.00 97.62 73 LEU A CA 1
ATOM 586 C C . LEU A 1 73 ? -6.204 3.091 -3.780 1.00 97.62 73 LEU A C 1
ATOM 588 O O . LEU A 1 73 ? -6.822 2.039 -3.621 1.00 97.62 73 LEU A O 1
ATOM 592 N N . ILE A 1 74 ? -6.085 3.998 -2.818 1.00 97.94 74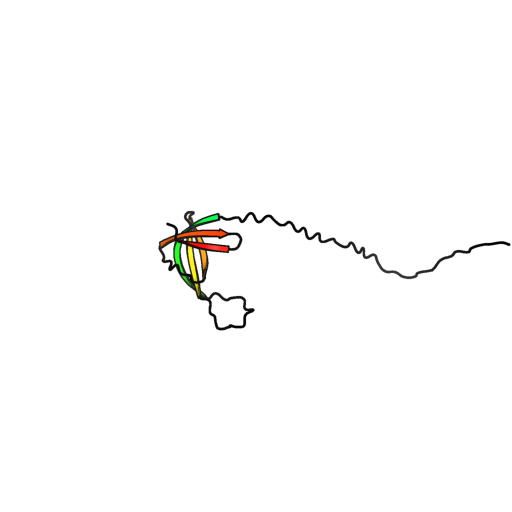 ILE A N 1
ATOM 593 C CA . ILE A 1 74 ? -6.505 3.791 -1.434 1.00 97.94 74 ILE A CA 1
ATOM 594 C C . ILE A 1 74 ? -7.579 4.810 -1.071 1.00 97.94 74 ILE A C 1
ATOM 596 O O . ILE A 1 74 ? -7.345 6.017 -1.102 1.00 97.94 74 ILE A O 1
ATOM 600 N N . GLN A 1 75 ? -8.736 4.321 -0.639 1.00 98.12 75 GLN A N 1
ATOM 601 C CA . GLN A 1 75 ? -9.779 5.137 -0.035 1.00 98.12 75 GLN A CA 1
ATOM 602 C C . GLN A 1 75 ? -9.497 5.285 1.458 1.00 98.12 75 GLN A C 1
ATOM 604 O O . GLN A 1 75 ? -9.535 4.308 2.207 1.00 98.12 75 GLN A O 1
ATOM 609 N N . THR A 1 76 ? -9.207 6.497 1.916 1.00 97.44 76 THR A N 1
ATOM 610 C CA . THR A 1 76 ? -8.985 6.762 3.336 1.00 97.44 76 THR A CA 1
ATOM 611 C C . THR A 1 76 ? -10.288 6.690 4.119 1.00 97.44 76 THR A C 1
ATOM 613 O O . THR A 1 76 ? -11.376 6.950 3.596 1.00 97.44 76 THR A O 1
ATOM 616 N N . THR A 1 77 ? -10.168 6.432 5.420 1.00 96.25 77 THR A N 1
ATOM 617 C CA . THR A 1 77 ? -11.302 6.468 6.357 1.00 96.25 77 THR A CA 1
ATOM 618 C C . THR A 1 77 ? -11.986 7.834 6.437 1.00 96.25 77 THR A C 1
ATOM 620 O O . THR A 1 77 ? -13.117 7.921 6.899 1.00 96.25 77 THR A O 1
ATOM 623 N N . LYS A 1 78 ? -11.329 8.903 5.965 1.00 95.69 78 LYS A N 1
ATOM 624 C CA . LYS A 1 78 ? -11.884 10.262 5.901 1.00 95.69 78 LYS A CA 1
ATOM 625 C C . LYS A 1 78 ? -12.659 10.548 4.612 1.00 95.69 78 LYS A C 1
ATOM 627 O O . LYS A 1 78 ? -13.090 11.678 4.417 1.00 95.69 78 LYS A O 1
ATOM 632 N N . GLY A 1 79 ? -12.802 9.573 3.715 1.00 94.88 79 GLY A N 1
ATOM 633 C CA . GLY A 1 79 ? -13.522 9.771 2.456 1.00 94.88 79 GLY A CA 1
ATOM 634 C C . GLY A 1 79 ? -12.666 10.327 1.311 1.00 94.88 79 GLY A C 1
ATOM 635 O O . GLY A 1 79 ? -13.177 10.486 0.208 1.00 94.88 79 GLY A O 1
ATOM 636 N N . THR A 1 80 ? -11.357 10.526 1.496 1.00 96.75 80 THR A N 1
ATOM 637 C CA . THR A 1 80 ? -10.451 10.938 0.406 1.00 96.75 80 THR A CA 1
ATOM 638 C C . THR A 1 80 ? -9.767 9.750 -0.265 1.00 96.75 80 THR A C 1
ATOM 640 O O . THR A 1 80 ? -9.425 8.782 0.404 1.00 96.75 80 THR A O 1
ATOM 643 N N . SER A 1 81 ? -9.510 9.835 -1.570 1.00 96.88 81 SER A N 1
ATOM 644 C CA . SER A 1 81 ? -8.688 8.861 -2.299 1.00 96.88 81 SER A CA 1
ATOM 645 C C . SER A 1 81 ? -7.221 9.304 -2.360 1.00 96.88 81 SER A C 1
ATOM 647 O O . SER A 1 81 ? -6.930 10.490 -2.515 1.00 96.88 81 SER A O 1
ATOM 649 N N . ILE A 1 82 ? -6.293 8.356 -2.237 1.00 95.12 82 ILE A N 1
ATOM 650 C CA . ILE A 1 82 ? -4.842 8.556 -2.352 1.00 95.12 82 ILE A CA 1
ATOM 651 C C . ILE A 1 82 ? -4.293 7.502 -3.312 1.00 95.12 82 ILE A C 1
ATOM 653 O O . ILE A 1 82 ? -4.552 6.319 -3.118 1.00 95.12 82 ILE A O 1
ATOM 657 N N . SER A 1 83 ? -3.499 7.921 -4.297 1.00 95.88 83 SER A N 1
ATOM 658 C CA . SER A 1 83 ? -2.666 7.008 -5.082 1.00 95.88 83 SER A CA 1
ATOM 659 C C . SER A 1 83 ? -1.248 6.949 -4.503 1.00 95.88 83 SER A C 1
ATOM 661 O O . SER A 1 83 ? -0.666 7.985 -4.162 1.00 95.88 83 SER A O 1
ATOM 663 N N . ILE A 1 84 ? -0.708 5.738 -4.350 1.00 93.62 84 ILE A N 1
ATOM 664 C CA . ILE A 1 84 ? 0.673 5.496 -3.920 1.00 93.62 84 ILE A CA 1
ATOM 665 C C . ILE A 1 84 ? 1.316 4.469 -4.844 1.00 93.62 84 ILE A C 1
ATOM 667 O O . ILE A 1 84 ? 0.892 3.318 -4.889 1.00 93.62 84 ILE A O 1
ATOM 671 N N . VAL A 1 85 ? 2.400 4.868 -5.507 1.00 92.19 85 VAL A N 1
ATOM 672 C CA . VAL A 1 85 ? 3.282 3.945 -6.223 1.00 92.19 85 VAL A CA 1
ATOM 673 C C . VAL A 1 85 ? 4.304 3.367 -5.252 1.00 92.19 85 VAL A C 1
ATOM 675 O O . VAL A 1 85 ? 4.992 4.100 -4.537 1.00 92.19 85 VAL A O 1
ATOM 678 N N . GLN A 1 86 ? 4.424 2.045 -5.244 1.00 88.31 86 GLN A N 1
ATOM 679 C CA . GLN A 1 86 ? 5.425 1.319 -4.473 1.00 88.31 86 GLN A CA 1
ATOM 680 C C . GLN A 1 86 ? 6.140 0.293 -5.348 1.00 88.31 86 GLN A C 1
ATOM 682 O O . GLN A 1 86 ? 5.573 -0.269 -6.284 1.00 88.31 86 GLN A O 1
ATOM 687 N N . LYS A 1 87 ? 7.400 0.013 -5.018 1.00 88.12 87 LYS A N 1
ATOM 688 C CA . LYS A 1 87 ? 8.107 -1.137 -5.585 1.00 88.12 87 LYS A CA 1
ATOM 689 C C . LYS A 1 87 ? 7.420 -2.417 -5.112 1.00 88.12 87 LYS A C 1
ATOM 691 O O . LYS A 1 87 ? 7.001 -2.477 -3.957 1.00 88.12 87 LYS A O 1
ATOM 696 N N . ILE A 1 88 ? 7.325 -3.422 -5.982 1.00 83.38 88 ILE A N 1
ATOM 697 C CA . ILE A 1 88 ? 6.790 -4.730 -5.584 1.00 83.38 88 ILE A CA 1
ATOM 698 C C . ILE A 1 88 ? 7.656 -5.274 -4.440 1.00 83.38 88 ILE A C 1
ATOM 700 O O . ILE A 1 88 ? 8.877 -5.396 -4.581 1.00 83.38 88 ILE A O 1
ATOM 704 N N . ASP A 1 89 ? 7.024 -5.552 -3.302 1.00 76.88 89 ASP A N 1
ATOM 705 C CA . ASP A 1 89 ? 7.650 -6.122 -2.115 1.00 76.88 89 ASP A CA 1
ATOM 706 C C . ASP A 1 89 ? 7.001 -7.472 -1.754 1.00 76.88 89 ASP A C 1
ATOM 708 O O . ASP A 1 89 ? 6.323 -8.084 -2.574 1.00 76.88 89 ASP A O 1
ATOM 712 N N . LYS A 1 90 ? 7.271 -7.999 -0.553 1.00 68.62 90 LYS A N 1
ATOM 713 C CA . LYS A 1 90 ? 6.732 -9.302 -0.125 1.00 68.62 90 LYS A CA 1
ATOM 714 C C . LYS A 1 90 ? 5.221 -9.289 0.136 1.00 68.62 90 LYS A C 1
ATOM 716 O O . LYS A 1 90 ? 4.638 -10.365 0.257 1.00 68.62 90 LYS A O 1
ATOM 721 N N . ASN A 1 91 ? 4.604 -8.119 0.295 1.00 75.94 91 ASN A N 1
ATOM 722 C CA . ASN A 1 91 ? 3.196 -8.025 0.644 1.00 75.94 91 ASN A CA 1
ATOM 723 C C . ASN A 1 91 ? 2.361 -8.020 -0.638 1.00 75.94 91 ASN A C 1
ATOM 725 O O . ASN A 1 91 ? 2.299 -7.027 -1.361 1.00 75.94 91 ASN A O 1
ATOM 729 N N . ASN A 1 92 ? 1.682 -9.134 -0.893 1.00 83.31 92 ASN A N 1
ATOM 730 C CA . ASN A 1 92 ? 0.726 -9.241 -1.987 1.00 83.31 92 ASN A CA 1
ATOM 731 C C . ASN A 1 92 ? -0.607 -8.638 -1.540 1.00 83.31 92 ASN A C 1
ATOM 733 O O . ASN A 1 92 ? -1.466 -9.345 -1.018 1.00 83.31 92 ASN A O 1
ATOM 737 N N . PHE A 1 93 ? -0.739 -7.324 -1.693 1.00 91.25 93 PHE A N 1
ATOM 738 C CA . PHE A 1 93 ? -1.999 -6.635 -1.451 1.00 91.25 93 PHE A CA 1
ATOM 739 C C . PHE A 1 93 ? -3.075 -7.076 -2.450 1.00 91.25 93 PHE A C 1
ATOM 741 O O . PHE A 1 93 ? -2.774 -7.342 -3.616 1.00 91.25 93 PHE A O 1
ATOM 748 N N . VAL A 1 94 ? -4.329 -7.083 -2.007 1.00 93.44 94 VAL A N 1
ATOM 749 C CA . VAL A 1 94 ? -5.515 -7.263 -2.855 1.00 93.44 94 VAL A CA 1
ATOM 750 C C . VAL A 1 94 ? -6.535 -6.148 -2.616 1.00 93.44 94 VAL A C 1
ATOM 752 O O . VAL A 1 94 ? -6.546 -5.492 -1.572 1.00 93.44 94 VAL A O 1
ATOM 755 N N . SER A 1 95 ? -7.409 -5.904 -3.596 1.00 95.56 95 SER A N 1
ATOM 756 C CA . SER A 1 95 ? -8.531 -4.977 -3.411 1.00 95.56 95 SER A CA 1
ATOM 757 C C . SER A 1 95 ? -9.399 -5.409 -2.227 1.00 95.56 95 SER A C 1
ATOM 759 O O . SER A 1 95 ? -9.735 -6.582 -2.080 1.00 95.56 95 SER A O 1
ATOM 761 N N . GLY A 1 96 ? -9.776 -4.445 -1.392 1.00 96.12 96 GLY A N 1
ATOM 762 C CA . GLY A 1 96 ? -10.493 -4.666 -0.137 1.00 96.12 96 GLY A CA 1
ATOM 763 C C . GLY A 1 96 ? -9.591 -4.754 1.097 1.00 96.12 96 GLY A C 1
ATOM 764 O O . GLY A 1 96 ? -10.100 -4.629 2.213 1.00 96.12 96 GLY A O 1
ATOM 765 N N . ASP A 1 97 ? -8.272 -4.892 0.933 1.00 96.00 97 ASP A N 1
ATOM 766 C CA . ASP A 1 97 ? -7.355 -4.920 2.071 1.00 96.00 97 ASP A CA 1
ATOM 767 C C . ASP A 1 97 ? -7.374 -3.599 2.839 1.00 96.00 97 ASP A C 1
ATOM 769 O O . ASP A 1 97 ? -7.280 -2.502 2.271 1.00 96.00 97 ASP A O 1
ATOM 773 N N . LYS A 1 98 ? -7.436 -3.713 4.167 1.00 97.25 98 LYS A N 1
ATOM 774 C CA . LYS A 1 98 ? -7.236 -2.583 5.069 1.00 97.25 98 LYS A CA 1
ATOM 775 C C . LYS A 1 98 ? -5.750 -2.311 5.199 1.00 97.25 98 LYS A C 1
ATOM 777 O O . LYS A 1 98 ? -4.960 -3.193 5.535 1.00 97.25 98 LYS A O 1
ATOM 782 N N . VAL A 1 99 ? -5.371 -1.060 4.994 1.00 96.31 99 VAL A N 1
ATOM 783 C CA . VAL A 1 99 ? -3.976 -0.636 5.028 1.00 96.31 99 VAL A CA 1
ATOM 784 C C . VAL A 1 99 ? -3.779 0.590 5.893 1.00 96.31 99 VAL A C 1
ATOM 786 O O . VAL A 1 99 ? -4.671 1.417 6.101 1.00 96.31 99 VAL A O 1
ATOM 789 N N . MET A 1 100 ? -2.554 0.702 6.379 1.00 95.56 100 MET A N 1
ATOM 790 C CA . MET A 1 100 ? -2.047 1.858 7.077 1.00 95.56 100 MET A CA 1
ATOM 791 C C . MET A 1 100 ? -0.887 2.448 6.273 1.00 95.56 100 MET A C 1
ATOM 793 O O . MET A 1 100 ? 0.074 1.761 5.929 1.00 95.56 100 MET A O 1
ATOM 797 N N . ILE A 1 101 ? -0.979 3.739 5.981 1.00 94.44 101 ILE A N 1
ATOM 798 C CA . ILE A 1 101 ? 0.049 4.528 5.315 1.00 94.44 101 ILE A CA 1
ATOM 799 C C . ILE A 1 101 ? 0.824 5.268 6.401 1.00 94.44 101 ILE A C 1
ATOM 801 O O . ILE A 1 101 ? 0.287 6.157 7.065 1.00 94.44 101 ILE A O 1
ATOM 805 N N . ILE A 1 102 ? 2.096 4.919 6.565 1.00 93.31 102 ILE A N 1
ATOM 806 C CA . ILE A 1 102 ? 3.028 5.652 7.419 1.00 93.31 102 ILE A CA 1
ATOM 807 C C . ILE A 1 102 ? 3.722 6.690 6.544 1.00 93.31 102 ILE A C 1
ATOM 809 O O . ILE A 1 102 ? 4.495 6.332 5.651 1.00 93.31 102 ILE A O 1
ATOM 813 N N . LYS A 1 103 ? 3.465 7.971 6.809 1.00 90.75 103 LYS A N 1
ATOM 814 C CA . LYS A 1 103 ? 4.174 9.080 6.171 1.00 90.75 103 LYS A CA 1
ATOM 815 C C . LYS A 1 103 ? 5.277 9.570 7.092 1.00 90.75 103 LYS A C 1
ATOM 817 O O . LYS A 1 103 ? 5.026 9.870 8.256 1.00 90.75 103 LYS A O 1
ATOM 822 N N . LEU A 1 104 ? 6.498 9.598 6.569 1.00 89.75 104 LEU A N 1
ATOM 823 C CA . LEU A 1 104 ? 7.695 10.066 7.253 1.00 89.75 104 LEU A CA 1
ATOM 824 C C . LEU A 1 104 ? 8.452 10.992 6.300 1.00 89.75 104 LEU A C 1
ATOM 826 O O . LEU A 1 104 ? 9.089 10.529 5.351 1.00 89.75 104 LEU A O 1
ATOM 830 N N . ASN A 1 105 ? 8.379 12.298 6.558 1.00 85.25 105 ASN A N 1
ATOM 831 C CA . ASN A 1 105 ? 8.928 13.334 5.679 1.00 85.25 105 ASN A CA 1
ATOM 832 C C . ASN A 1 105 ? 8.384 13.157 4.244 1.00 85.25 105 ASN A C 1
ATOM 834 O O . ASN A 1 105 ? 7.175 13.046 4.049 1.00 85.25 105 ASN A O 1
ATOM 838 N N . ASN A 1 106 ? 9.265 13.051 3.247 1.00 82.25 106 ASN A N 1
ATOM 839 C CA . ASN A 1 106 ? 8.909 12.879 1.836 1.00 82.25 106 ASN A CA 1
ATOM 840 C C . ASN A 1 106 ? 8.741 11.401 1.432 1.00 82.25 106 ASN A C 1
ATOM 842 O O . ASN A 1 106 ? 8.755 11.079 0.247 1.00 82.25 106 ASN A O 1
ATOM 846 N N . ARG A 1 107 ? 8.627 10.479 2.398 1.00 86.81 107 ARG A N 1
ATOM 847 C CA . ARG A 1 107 ? 8.479 9.041 2.139 1.00 86.81 107 ARG A CA 1
ATOM 848 C C . ARG A 1 107 ? 7.161 8.526 2.695 1.00 86.81 107 ARG A C 1
ATOM 850 O O . ARG A 1 107 ? 6.750 8.885 3.797 1.00 86.81 107 ARG A O 1
ATOM 857 N N . SER A 1 108 ? 6.530 7.641 1.935 1.00 89.88 108 SER A N 1
ATOM 858 C CA . SER A 1 108 ? 5.326 6.924 2.350 1.00 89.88 108 SER A CA 1
ATOM 859 C C . SER A 1 108 ? 5.604 5.427 2.327 1.00 89.88 108 SER A C 1
ATOM 861 O O . SER A 1 108 ? 6.278 4.938 1.422 1.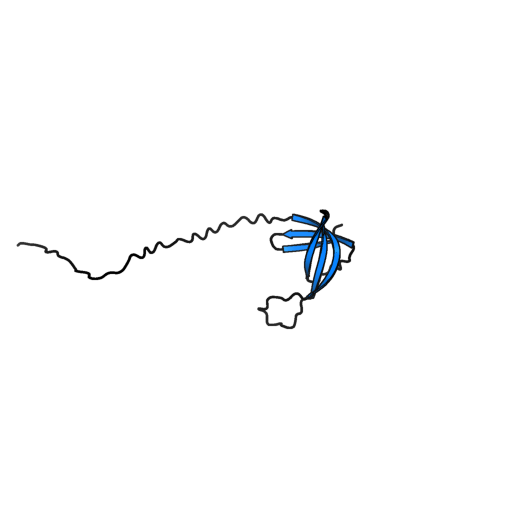00 89.88 108 SER A O 1
ATOM 863 N N . ARG A 1 109 ? 5.085 4.701 3.317 1.00 91.06 109 ARG A N 1
ATOM 864 C CA . ARG A 1 109 ? 5.096 3.237 3.339 1.00 91.06 109 ARG A CA 1
ATOM 865 C C . ARG A 1 109 ? 3.686 2.729 3.580 1.00 91.06 109 ARG A C 1
ATOM 867 O O . ARG A 1 109 ? 3.061 3.134 4.558 1.00 91.06 109 ARG A O 1
ATOM 874 N N . VAL A 1 110 ? 3.220 1.840 2.712 1.00 93.88 110 VAL A N 1
ATOM 875 C CA . VAL A 1 110 ? 1.941 1.147 2.874 1.00 93.88 110 VAL A CA 1
ATOM 876 C C . VAL A 1 110 ? 2.207 -0.191 3.550 1.00 93.88 110 VAL A C 1
ATOM 878 O O . VAL A 1 110 ? 3.123 -0.916 3.165 1.00 93.88 110 VAL A O 1
ATOM 881 N N . ILE A 1 111 ? 1.452 -0.498 4.600 1.00 93.56 111 ILE A N 1
ATOM 882 C CA . ILE A 1 111 ? 1.513 -1.783 5.299 1.00 93.56 111 ILE A CA 1
ATOM 883 C C . ILE A 1 111 ? 0.101 -2.291 5.601 1.00 93.56 111 ILE A C 1
ATOM 885 O O . ILE A 1 111 ? -0.805 -1.469 5.768 1.00 93.56 111 ILE A O 1
ATOM 889 N N . PRO A 1 112 ? -0.101 -3.617 5.708 1.00 94.56 112 PRO A N 1
ATOM 890 C CA . PRO A 1 112 ? -1.372 -4.167 6.163 1.00 94.56 112 PRO A CA 1
ATOM 891 C C . PRO A 1 112 ? -1.766 -3.591 7.530 1.00 94.56 112 PRO A C 1
ATOM 893 O O . PRO A 1 112 ? -0.941 -3.532 8.448 1.00 94.56 112 PRO A O 1
ATOM 896 N N . SER A 1 113 ? -3.019 -3.159 7.662 1.00 90.75 113 SER A N 1
ATOM 897 C CA . SER A 1 113 ? -3.626 -2.869 8.962 1.00 90.75 113 SER A CA 1
ATOM 898 C C . SER A 1 113 ? -4.205 -4.165 9.513 1.00 90.75 113 SER A C 1
ATOM 900 O O . SER A 1 113 ? -4.854 -4.903 8.775 1.00 90.75 113 SER A O 1
ATOM 902 N N . LYS A 1 114 ? -3.977 -4.435 10.801 1.00 78.81 114 LYS A N 1
ATOM 903 C CA . LYS A 1 114 ? -4.740 -5.468 11.514 1.00 78.81 114 LYS A CA 1
ATOM 904 C C . LYS A 1 114 ? -6.216 -5.082 11.606 1.00 78.81 114 LYS A C 1
ATOM 906 O O . LYS A 1 114 ? -6.507 -3.862 11.509 1.00 78.81 114 LYS A O 1
#

Foldseek 3Di:
DDDDDDDDDDDDDDDDDDDPPPVPPPPPPPPPVVCPFPKDKWKWFFADKDKDWDDDPDPDPPPPDTFIWIWTFTQTPVRDTDIDIDGDDPDPDDGGFIWMWIDTPPDIDIDGDD

Radius of gyration: 32.62 Å; chains: 1; bounding box: 85×83×32 Å

Secondary structure (DSSP, 8-state):
--------------------------------------EEEEEEEEEEEEEEEE-----SS-TT--EEEEEEEEEETTS-EEEEEEE--S----TT-EEEEEEETTEEEEEE--